Protein AF-A0A965R503-F1 (afdb_monomer_lite)

Sequence (77 aa):
NVVLTDPCVVLDNGAGEIRVAYPGAKDGRQLDIAKLTASREGDDIVADAHLTMTGVNVLGPQYLPGTKIAPVRIHAS

Radius of gyration: 12.96 Å; chains: 1; bounding box: 32×29×33 Å

Secondary structure (DSSP, 8-state):
-----S-EEEEETTEEEEEEE-TT-TT--EEEEEEEEEEEETTEEEEEEEE-HHHHHHH-TTS-TT-EEEEEEEE--

pLDDT: mean 89.95, std 8.47, range [60.44, 97.94]

Foldseek 3Di:
DFDWADWDWDDDPQKTFTWTADVPDPPRDIDGFWIWGWDDDDQKIKTWIFGAPRNCVRVDDVDDGRPTDDIDIDRDD

Structure (mmCIF, N/CA/C/O backbone):
data_AF-A0A965R503-F1
#
_entry.id   AF-A0A965R503-F1
#
loop_
_atom_site.group_PDB
_atom_site.id
_atom_site.type_symbol
_atom_site.label_atom_id
_atom_site.label_alt_id
_atom_site.label_comp_id
_atom_site.label_asym_id
_atom_site.label_entity_id
_atom_site.label_seq_id
_atom_site.pdbx_PDB_ins_code
_atom_site.Cartn_x
_atom_site.Cartn_y
_atom_site.Cartn_z
_atom_site.occupancy
_atom_site.B_iso_or_equiv
_atom_site.auth_seq_id
_atom_site.auth_comp_id
_atom_site.auth_asym_id
_atom_site.auth_atom_id
_atom_site.pdbx_PDB_model_num
ATOM 1 N N . ASN A 1 1 ? 5.312 3.320 -17.791 1.00 71.06 1 ASN A N 1
ATOM 2 C CA . ASN A 1 1 ? 4.042 2.588 -17.597 1.00 71.06 1 ASN A CA 1
ATOM 3 C C . ASN A 1 1 ? 4.240 1.551 -16.518 1.00 71.06 1 ASN A C 1
ATOM 5 O O . ASN A 1 1 ? 4.905 0.557 -16.769 1.00 71.06 1 ASN A O 1
ATOM 9 N N . VAL A 1 2 ? 3.740 1.828 -15.317 1.00 75.31 2 VAL A N 1
ATOM 10 C CA . VAL A 1 2 ? 3.748 0.879 -14.198 1.00 75.31 2 VAL A CA 1
ATOM 11 C C . VAL A 1 2 ? 2.353 0.271 -14.131 1.00 75.31 2 VAL A C 1
ATOM 13 O O . VAL A 1 2 ? 1.374 1.013 -14.089 1.00 75.31 2 VAL A O 1
ATOM 16 N N . VAL A 1 3 ? 2.259 -1.056 -14.172 1.00 84.25 3 VAL A N 1
ATOM 17 C CA . VAL A 1 3 ? 1.003 -1.790 -13.977 1.00 84.25 3 VAL A CA 1
ATOM 18 C C . VAL A 1 3 ? 1.165 -2.602 -12.702 1.00 84.25 3 VAL A C 1
ATOM 20 O O . VAL A 1 3 ? 2.088 -3.407 -12.604 1.00 84.25 3 VAL A O 1
ATOM 23 N N . LEU A 1 4 ? 0.297 -2.352 -11.726 1.00 86.69 4 LEU A N 1
ATOM 24 C CA . LEU A 1 4 ? 0.243 -3.095 -10.471 1.00 86.69 4 LEU A CA 1
ATOM 25 C C . LEU A 1 4 ? -0.959 -4.036 -10.538 1.00 86.69 4 LEU A C 1
ATOM 27 O O . LEU A 1 4 ? -2.071 -3.578 -10.803 1.00 86.69 4 LEU A O 1
ATOM 31 N N . THR A 1 5 ? -0.737 -5.331 -10.331 1.00 89.44 5 THR A N 1
ATOM 32 C CA . THR A 1 5 ? -1.789 -6.357 -10.368 1.00 89.44 5 THR A CA 1
ATOM 33 C C . THR A 1 5 ? -1.888 -7.082 -9.033 1.00 89.44 5 THR A C 1
ATOM 35 O O . THR A 1 5 ? -0.978 -7.008 -8.204 1.00 89.44 5 THR A O 1
ATOM 38 N N . ASP A 1 6 ? -3.018 -7.760 -8.833 1.00 90.44 6 ASP A N 1
ATOM 39 C CA . ASP A 1 6 ? -3.307 -8.596 -7.664 1.00 90.44 6 ASP A CA 1
ATOM 40 C C . ASP A 1 6 ? -3.053 -7.887 -6.320 1.00 90.44 6 ASP A C 1
ATOM 42 O O . ASP A 1 6 ? -2.266 -8.373 -5.500 1.00 90.44 6 ASP A O 1
ATOM 46 N N . PRO A 1 7 ? -3.678 -6.712 -6.086 1.00 90.06 7 PRO A N 1
ATOM 47 C CA . PRO A 1 7 ? -3.525 -6.015 -4.823 1.00 90.06 7 PRO A CA 1
ATOM 48 C C . PRO A 1 7 ? -4.105 -6.860 -3.685 1.00 90.06 7 PRO A C 1
ATOM 50 O O . PRO A 1 7 ? -5.253 -7.300 -3.733 1.00 90.06 7 PRO A O 1
ATOM 53 N N . CYS A 1 8 ? -3.312 -7.056 -2.640 1.00 91.56 8 CYS A N 1
ATOM 54 C CA . CYS A 1 8 ? -3.694 -7.760 -1.429 1.00 91.56 8 CYS A CA 1
ATOM 55 C C . CYS A 1 8 ? -3.449 -6.845 -0.231 1.00 91.56 8 CYS A C 1
ATOM 57 O O . CYS A 1 8 ? -2.390 -6.230 -0.116 1.00 91.56 8 CYS A O 1
ATOM 59 N N . VAL A 1 9 ? -4.432 -6.749 0.658 1.00 92.56 9 VAL A N 1
ATOM 60 C CA . VAL A 1 9 ? -4.290 -6.017 1.915 1.00 92.56 9 VAL A CA 1
ATOM 61 C C . VAL A 1 9 ? -4.141 -7.026 3.039 1.00 92.56 9 VAL A C 1
ATOM 63 O O . VAL A 1 9 ? -5.000 -7.887 3.221 1.00 92.56 9 VAL A O 1
ATOM 66 N N . VAL A 1 10 ? -3.051 -6.910 3.791 1.00 93.06 10 VAL A N 1
ATOM 67 C CA . VAL A 1 10 ? -2.789 -7.735 4.972 1.00 93.06 10 VAL A CA 1
ATOM 68 C C . VAL A 1 10 ? -2.865 -6.832 6.188 1.00 93.06 10 VAL A C 1
ATOM 70 O O . VAL A 1 10 ? -2.130 -5.851 6.268 1.00 93.06 10 VAL A O 1
ATOM 73 N N . LEU A 1 11 ? -3.767 -7.147 7.116 1.00 91.81 11 LEU A N 1
ATOM 74 C CA . LEU A 1 11 ? -3.940 -6.418 8.369 1.00 91.81 11 LEU A CA 1
ATOM 75 C C . LEU A 1 11 ? -3.668 -7.350 9.547 1.00 91.81 11 LEU A C 1
ATOM 77 O O . LEU A 1 11 ? -4.174 -8.469 9.582 1.00 91.81 11 LEU A O 1
ATOM 81 N N . ASP A 1 12 ? -2.917 -6.852 10.521 1.00 92.44 12 ASP A N 1
ATOM 82 C CA . ASP A 1 12 ? -2.664 -7.500 11.800 1.00 92.44 12 ASP A CA 1
ATOM 83 C C . ASP A 1 12 ? -2.688 -6.447 12.918 1.00 92.44 12 ASP A C 1
ATOM 85 O O . ASP A 1 12 ? -1.909 -5.493 12.919 1.00 92.44 12 ASP A O 1
ATOM 89 N N . ASN A 1 13 ? -3.626 -6.595 13.859 1.00 88.31 13 ASN A N 1
ATOM 90 C CA . ASN A 1 13 ? -3.763 -5.741 15.046 1.00 88.31 13 ASN A CA 1
ATOM 91 C C . ASN A 1 13 ? -3.728 -4.216 14.774 1.00 88.31 13 ASN A C 1
ATOM 93 O O . ASN A 1 13 ? -3.153 -3.449 15.544 1.00 88.31 13 ASN A O 1
ATOM 97 N N . GLY A 1 14 ? -4.356 -3.760 13.684 1.00 88.88 14 GLY A N 1
ATOM 98 C CA . GLY A 1 14 ? -4.443 -2.335 13.327 1.00 88.88 14 GLY A CA 1
ATOM 99 C C . GLY A 1 14 ? -3.235 -1.788 12.558 1.00 88.88 14 GLY A C 1
ATOM 100 O O . GLY A 1 14 ? -3.273 -0.650 12.100 1.00 88.88 14 GLY A O 1
ATOM 101 N N . ALA A 1 15 ? -2.192 -2.589 12.350 1.00 94.38 15 ALA A N 1
ATOM 102 C CA . ALA A 1 15 ? -1.139 -2.315 11.380 1.00 94.38 15 ALA A CA 1
ATOM 103 C C . ALA A 1 15 ? -1.341 -3.190 10.137 1.00 94.38 15 ALA A C 1
ATOM 105 O O . ALA A 1 15 ? -2.047 -4.197 10.174 1.00 94.38 15 ALA A O 1
ATOM 106 N N . GLY A 1 16 ? -0.728 -2.828 9.017 1.00 95.25 16 GLY A N 1
ATOM 107 C CA . GLY A 1 16 ? -0.789 -3.675 7.837 1.00 95.25 16 GLY A CA 1
ATOM 108 C C . GLY A 1 16 ? 0.015 -3.179 6.656 1.00 95.25 16 GLY A C 1
ATOM 109 O O . GLY A 1 16 ? 0.790 -2.228 6.761 1.00 95.25 16 GLY A O 1
ATOM 110 N N . GLU A 1 17 ? -0.185 -3.836 5.521 1.00 96.50 17 GLU A N 1
ATOM 111 C CA . GLU A 1 17 ? 0.545 -3.577 4.286 1.00 96.50 17 GLU A CA 1
ATOM 112 C C . GLU A 1 17 ? -0.363 -3.743 3.064 1.00 96.50 17 GLU A C 1
ATOM 114 O O . GLU A 1 17 ? -1.236 -4.614 3.027 1.00 96.50 17 GLU A O 1
ATOM 119 N N . ILE A 1 18 ? -0.127 -2.913 2.045 1.00 95.06 18 ILE A N 1
ATOM 120 C CA . ILE A 1 18 ? -0.607 -3.164 0.684 1.00 95.06 18 ILE A CA 1
ATOM 121 C C . ILE A 1 18 ? 0.485 -3.926 -0.053 1.00 95.06 18 ILE A C 1
ATOM 123 O O . ILE A 1 18 ? 1.605 -3.426 -0.210 1.00 95.06 18 ILE A O 1
ATOM 127 N N . ARG A 1 19 ? 0.121 -5.103 -0.548 1.00 94.75 19 ARG A N 1
ATOM 128 C CA . ARG A 1 19 ? 0.957 -5.974 -1.362 1.00 94.75 19 ARG A CA 1
ATOM 129 C C . ARG A 1 19 ? 0.460 -5.992 -2.794 1.00 94.75 19 ARG A C 1
ATOM 131 O O . ARG A 1 19 ? -0.744 -5.971 -3.023 1.00 94.75 19 ARG A O 1
ATO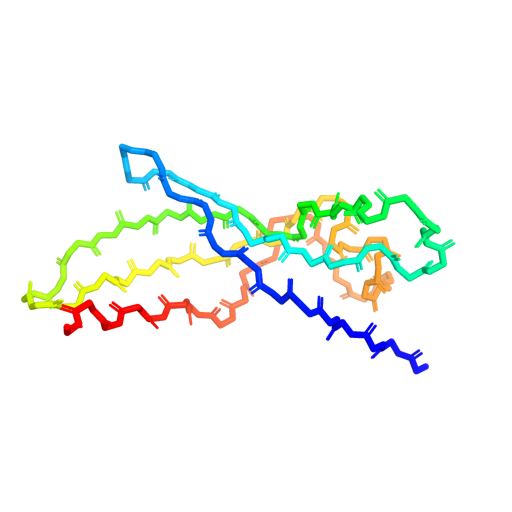M 138 N N . VAL A 1 20 ? 1.367 -6.043 -3.757 1.00 92.19 20 VAL A N 1
ATOM 139 C CA . VAL A 1 20 ? 1.036 -6.193 -5.185 1.00 92.19 20 VAL A CA 1
ATOM 140 C C . VAL A 1 20 ? 1.940 -7.236 -5.814 1.00 92.19 20 VAL A C 1
ATOM 142 O O . VAL A 1 20 ? 3.061 -7.437 -5.343 1.00 92.19 20 VAL A O 1
ATOM 145 N N . ALA A 1 21 ? 1.487 -7.896 -6.876 1.00 89.75 21 ALA A N 1
ATOM 146 C CA . ALA A 1 21 ? 2.331 -8.832 -7.608 1.00 89.75 21 ALA A CA 1
ATOM 147 C C . ALA A 1 21 ? 3.597 -8.132 -8.128 1.00 89.75 21 ALA A C 1
ATOM 149 O O . ALA A 1 21 ? 3.538 -7.020 -8.661 1.00 89.75 21 ALA A O 1
ATOM 150 N N . TYR A 1 22 ? 4.753 -8.785 -7.983 1.00 79.88 22 TYR A N 1
ATOM 151 C CA . TYR A 1 22 ? 5.998 -8.274 -8.542 1.00 79.88 22 TYR A CA 1
ATOM 152 C C . TYR A 1 22 ? 5.973 -8.380 -10.075 1.00 79.88 22 TYR A C 1
ATOM 154 O O . TYR A 1 22 ? 5.881 -9.497 -10.601 1.00 79.88 22 TYR A O 1
ATOM 162 N N . PRO A 1 23 ? 6.117 -7.269 -10.821 1.00 69.94 23 PRO A N 1
ATOM 163 C CA . PRO A 1 23 ? 6.169 -7.328 -12.275 1.00 69.94 23 PRO A CA 1
ATOM 164 C C . PRO A 1 23 ? 7.375 -8.162 -12.734 1.00 69.94 23 PRO A C 1
ATOM 166 O O . PRO A 1 23 ? 8.524 -7.777 -12.536 1.00 69.94 23 PRO A O 1
ATOM 169 N N . GLY A 1 24 ? 7.115 -9.325 -13.339 1.00 68.00 24 GLY A N 1
ATOM 170 C CA . GLY A 1 24 ? 8.152 -10.244 -13.825 1.00 68.00 24 GLY A CA 1
ATOM 171 C C . GLY A 1 24 ? 8.506 -11.409 -12.889 1.00 68.00 24 GLY A C 1
ATOM 172 O O . GLY A 1 24 ? 9.338 -12.240 -13.259 1.00 68.00 24 GLY A O 1
ATOM 173 N N . ALA A 1 25 ? 7.872 -11.534 -11.717 1.00 66.31 25 ALA A N 1
ATOM 174 C CA . ALA A 1 25 ? 7.957 -12.752 -10.906 1.00 66.31 25 ALA A CA 1
ATOM 175 C C . ALA A 1 25 ? 7.196 -13.905 -11.578 1.00 66.31 25 ALA A C 1
ATOM 177 O O . ALA A 1 25 ? 5.985 -13.836 -11.759 1.00 66.31 25 ALA A O 1
ATOM 178 N N . LYS A 1 26 ? 7.893 -15.002 -11.904 1.00 68.69 26 LYS A N 1
ATOM 179 C CA . LYS A 1 26 ? 7.250 -16.265 -12.325 1.00 68.69 26 LYS A CA 1
ATOM 180 C C . LYS A 1 26 ? 6.709 -17.084 -11.146 1.00 68.69 26 LYS A C 1
ATOM 182 O O . LYS A 1 26 ? 6.015 -18.068 -11.358 1.00 68.69 26 LYS A O 1
ATOM 187 N N . ASP A 1 27 ? 7.057 -16.694 -9.925 1.00 78.12 27 ASP A N 1
ATOM 188 C CA . ASP A 1 27 ? 6.829 -17.430 -8.682 1.00 78.12 27 ASP A CA 1
ATOM 189 C C . ASP A 1 27 ? 5.726 -16.822 -7.801 1.00 78.12 27 ASP A C 1
ATOM 191 O O . ASP A 1 27 ? 5.565 -17.229 -6.656 1.00 78.12 27 ASP A O 1
ATOM 195 N N . GLY A 1 28 ? 4.966 -15.845 -8.312 1.00 76.88 28 GLY A N 1
ATOM 196 C CA . GLY A 1 28 ? 3.857 -15.231 -7.572 1.00 76.88 28 GLY A CA 1
ATOM 197 C C . GLY A 1 28 ? 4.294 -14.368 -6.384 1.00 76.88 28 GLY A C 1
ATOM 198 O O . GLY A 1 28 ? 3.472 -14.048 -5.527 1.00 76.88 28 GLY A O 1
ATOM 199 N N . ARG A 1 29 ? 5.577 -13.982 -6.312 1.00 86.38 29 ARG A N 1
ATOM 200 C CA . ARG A 1 29 ? 6.067 -13.081 -5.264 1.00 86.38 29 ARG A CA 1
ATOM 201 C C . ARG A 1 29 ? 5.321 -11.751 -5.287 1.00 86.38 29 ARG A C 1
ATOM 203 O O . ARG A 1 29 ? 5.107 -11.157 -6.345 1.00 86.38 29 ARG A O 1
ATOM 210 N N . GLN A 1 30 ? 4.994 -11.273 -4.093 1.00 90.94 30 GLN A N 1
ATOM 211 C CA . GLN A 1 30 ? 4.380 -9.972 -3.873 1.00 90.94 30 GLN A CA 1
ATOM 212 C C . GLN A 1 30 ? 5.391 -8.984 -3.276 1.00 90.94 30 GLN A C 1
ATOM 214 O O . GLN A 1 30 ? 6.359 -9.386 -2.631 1.00 90.94 30 GLN A O 1
ATOM 219 N N . LEU A 1 31 ? 5.168 -7.692 -3.513 1.00 92.50 31 LEU A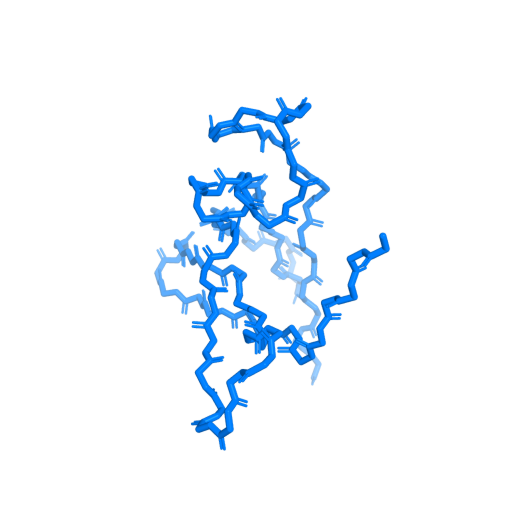 N 1
ATOM 220 C CA . LEU A 1 31 ? 5.924 -6.584 -2.938 1.00 92.50 31 LEU A CA 1
ATOM 221 C C . LEU A 1 31 ? 5.056 -5.766 -1.988 1.00 92.50 31 LEU A C 1
ATOM 223 O O . LEU A 1 31 ? 3.977 -5.326 -2.385 1.00 92.50 31 LEU A O 1
ATOM 227 N N . ASP A 1 32 ? 5.589 -5.453 -0.810 1.00 95.06 32 ASP A N 1
ATOM 228 C CA . ASP A 1 32 ? 4.968 -4.525 0.138 1.00 95.06 32 ASP A CA 1
ATOM 229 C C . ASP A 1 32 ? 5.233 -3.081 -0.308 1.00 95.06 32 ASP A C 1
ATOM 231 O O . ASP A 1 32 ? 6.338 -2.550 -0.151 1.00 95.06 32 ASP A O 1
ATOM 235 N N . ILE A 1 33 ? 4.231 -2.429 -0.895 1.00 95.38 33 ILE A N 1
ATOM 236 C CA . ILE A 1 33 ? 4.382 -1.093 -1.499 1.00 95.38 33 ILE A CA 1
ATOM 237 C C . ILE A 1 33 ? 3.934 0.044 -0.581 1.00 95.38 33 ILE A C 1
ATOM 239 O O . ILE A 1 33 ? 4.375 1.183 -0.749 1.00 95.38 33 ILE A O 1
ATOM 243 N N . ALA A 1 34 ? 3.091 -0.244 0.409 1.00 97.25 34 ALA A N 1
ATOM 244 C CA . ALA A 1 34 ? 2.639 0.739 1.383 1.00 97.25 34 ALA A CA 1
ATOM 245 C C . ALA A 1 34 ? 2.394 0.089 2.744 1.00 97.25 34 ALA A C 1
ATOM 247 O O . ALA A 1 34 ? 1.922 -1.042 2.812 1.00 97.25 34 ALA A O 1
ATOM 248 N N . LYS A 1 35 ? 2.681 0.830 3.814 1.00 97.81 35 LYS A N 1
ATOM 249 C CA . LYS A 1 35 ? 2.268 0.504 5.180 1.00 97.81 35 LYS A CA 1
ATOM 250 C C . LYS A 1 35 ? 0.907 1.112 5.466 1.00 97.81 35 LYS A C 1
ATOM 252 O O . LYS A 1 35 ? 0.621 2.223 5.019 1.00 97.81 35 LYS A O 1
ATOM 257 N N . LEU A 1 36 ? 0.118 0.389 6.241 1.00 97.75 36 LEU A N 1
ATOM 258 C CA . LEU A 1 36 ? -1.230 0.734 6.645 1.00 97.75 36 LEU A CA 1
ATOM 259 C C . LEU A 1 36 ? -1.307 0.903 8.160 1.00 97.75 36 LEU A C 1
ATOM 261 O O . LEU A 1 36 ? -0.757 0.094 8.909 1.00 97.75 36 LEU A O 1
ATOM 265 N N . THR A 1 37 ? -2.056 1.913 8.585 1.00 97.06 37 THR A N 1
ATOM 266 C CA . THR A 1 37 ? -2.548 2.047 9.957 1.00 97.06 37 THR A CA 1
ATOM 267 C C . THR A 1 37 ? -4.065 2.070 9.894 1.00 97.06 37 THR A C 1
ATOM 269 O O . THR A 1 37 ? -4.645 3.010 9.352 1.00 97.06 37 THR A O 1
ATOM 272 N N . ALA A 1 38 ? -4.697 1.013 10.389 1.00 94.88 38 ALA A N 1
ATOM 273 C CA . ALA A 1 38 ? -6.122 0.762 10.263 1.00 94.88 38 ALA A CA 1
ATOM 274 C C . ALA A 1 38 ? -6.892 1.100 11.544 1.00 94.88 38 ALA A C 1
ATOM 276 O O . ALA A 1 38 ? -6.471 0.777 12.656 1.00 94.88 38 ALA A O 1
ATOM 277 N N . SER A 1 39 ? -8.068 1.687 11.364 1.00 93.75 39 SER A N 1
ATOM 278 C CA . SER A 1 39 ? -9.085 1.919 12.385 1.00 93.75 39 SER A CA 1
ATOM 279 C C . SER A 1 39 ? -10.440 1.397 11.895 1.00 93.75 39 SER A C 1
ATOM 281 O O . SER A 1 39 ? -10.672 1.227 10.696 1.00 93.75 39 SER A O 1
ATOM 283 N N . ARG A 1 40 ? -11.348 1.105 12.833 1.00 91.31 40 ARG A N 1
ATOM 284 C CA . ARG A 1 40 ? -12.748 0.797 12.506 1.00 91.31 40 ARG A CA 1
ATOM 285 C C . ARG A 1 40 ? -13.575 2.076 12.459 1.00 91.31 40 ARG A C 1
ATOM 287 O O . ARG A 1 40 ? -13.523 2.871 13.395 1.00 91.31 40 ARG A O 1
ATOM 294 N N . GLU A 1 41 ? -14.394 2.204 11.423 1.00 91.38 41 GLU A N 1
ATOM 295 C CA . GLU A 1 41 ? -15.409 3.246 11.263 1.00 91.38 41 GLU A CA 1
ATOM 296 C C . GLU A 1 41 ? -16.766 2.581 10.984 1.00 91.38 41 GLU A C 1
ATOM 298 O O . GLU A 1 41 ? -17.141 2.344 9.838 1.00 91.38 41 GLU A O 1
ATOM 303 N N . GLY A 1 42 ? -17.504 2.241 12.046 1.00 88.94 42 GLY A N 1
ATOM 304 C CA . GLY A 1 42 ? -18.734 1.452 11.918 1.00 88.94 42 GLY A CA 1
ATOM 305 C C . GLY A 1 42 ? -18.433 0.032 11.426 1.00 88.94 42 GLY A C 1
ATOM 306 O O . GLY A 1 42 ? -17.660 -0.682 12.070 1.00 88.94 42 GLY A O 1
ATOM 307 N N . ASP A 1 43 ? -19.030 -0.342 10.293 1.00 89.81 43 ASP A N 1
ATOM 308 C CA . ASP A 1 43 ? -18.825 -1.639 9.630 1.00 89.81 43 ASP A CA 1
ATOM 309 C C . ASP A 1 43 ? -17.614 -1.643 8.675 1.00 89.81 43 ASP A C 1
ATOM 311 O O . ASP A 1 43 ? -17.179 -2.700 8.215 1.00 89.81 43 ASP A O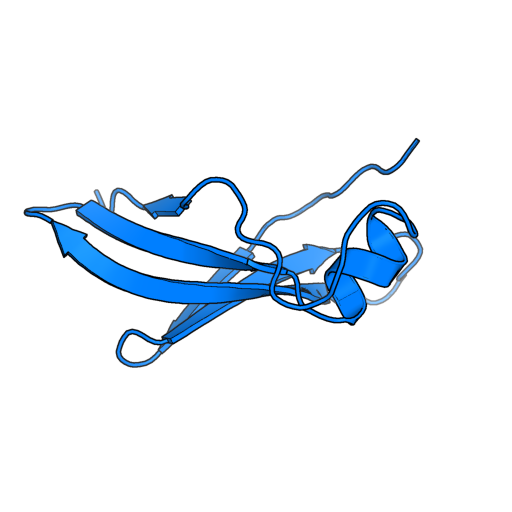 1
ATOM 315 N N . ASP A 1 44 ? -17.030 -0.471 8.404 1.00 91.62 44 ASP A N 1
ATOM 316 C CA . ASP A 1 44 ? -15.864 -0.326 7.536 1.00 91.62 44 ASP A CA 1
ATOM 317 C C . ASP A 1 44 ? -14.551 -0.390 8.332 1.00 91.62 44 ASP A C 1
ATOM 319 O O . ASP A 1 44 ? -14.441 0.076 9.473 1.00 91.62 44 ASP A O 1
ATOM 323 N N . ILE A 1 45 ? -13.503 -0.893 7.679 1.00 92.06 45 ILE A N 1
ATOM 324 C CA . ILE A 1 45 ? -12.116 -0.668 8.091 1.00 92.06 45 ILE A CA 1
ATOM 325 C C . ILE A 1 45 ? -11.534 0.422 7.195 1.00 92.06 45 ILE A C 1
ATOM 327 O O . ILE A 1 45 ? -11.509 0.284 5.969 1.00 92.06 45 ILE A O 1
ATOM 331 N N . VAL A 1 46 ? -11.032 1.492 7.804 1.00 94.25 46 VAL A N 1
ATOM 332 C CA . VAL A 1 46 ? -10.341 2.579 7.106 1.00 94.25 46 VAL A CA 1
ATOM 333 C C . VAL A 1 46 ? -8.874 2.543 7.494 1.00 94.25 46 VAL A C 1
ATOM 335 O O . VAL A 1 46 ? -8.536 2.489 8.672 1.00 94.25 46 VAL A O 1
ATOM 338 N N . ALA A 1 47 ? -7.992 2.539 6.499 1.00 95.75 47 ALA A N 1
ATOM 339 C CA . ALA A 1 47 ? -6.558 2.447 6.703 1.00 95.75 47 ALA A CA 1
ATOM 340 C C . ALA A 1 47 ? -5.819 3.606 6.033 1.00 95.75 47 ALA A C 1
ATOM 342 O O . ALA A 1 47 ? -5.826 3.747 4.807 1.00 95.75 47 ALA A O 1
ATOM 343 N N . ASP A 1 48 ? -5.141 4.415 6.847 1.00 97.25 48 ASP A N 1
ATOM 344 C CA . ASP A 1 48 ? -4.188 5.411 6.367 1.00 97.25 48 ASP A CA 1
ATOM 345 C C . ASP A 1 48 ? -2.985 4.698 5.747 1.00 97.25 48 ASP A C 1
ATOM 347 O O . ASP A 1 48 ? -2.406 3.799 6.357 1.00 97.25 48 ASP A O 1
ATOM 351 N N . ALA A 1 49 ? -2.585 5.122 4.549 1.00 97.31 49 ALA A N 1
ATOM 352 C CA . ALA A 1 49 ? -1.565 4.447 3.760 1.00 97.31 49 ALA A CA 1
ATOM 353 C C . ALA A 1 49 ? -0.348 5.345 3.499 1.00 97.31 49 ALA A C 1
ATOM 355 O O . ALA A 1 49 ? -0.484 6.507 3.106 1.00 97.31 49 ALA A O 1
ATOM 356 N N . HIS A 1 50 ? 0.850 4.790 3.680 1.00 97.94 50 HIS A N 1
ATOM 357 C CA . HIS A 1 50 ? 2.122 5.483 3.465 1.00 97.94 50 HIS A CA 1
ATOM 358 C C . HIS A 1 50 ? 3.080 4.611 2.657 1.00 97.94 50 HIS A C 1
ATOM 360 O O . HIS A 1 50 ? 3.255 3.433 2.969 1.00 97.94 50 HIS A O 1
ATOM 366 N N . LEU A 1 51 ? 3.728 5.174 1.636 1.00 97.12 51 LEU A N 1
ATOM 367 C CA . LEU A 1 51 ? 4.628 4.412 0.766 1.00 97.12 51 LEU A CA 1
ATOM 368 C C . LEU A 1 51 ? 5.820 3.828 1.529 1.00 97.12 51 LEU A C 1
ATOM 370 O O . LEU A 1 51 ? 6.460 4.499 2.341 1.00 97.12 51 LEU A O 1
ATOM 374 N N . THR A 1 52 ? 6.162 2.579 1.221 1.00 96.75 52 THR A N 1
ATOM 375 C CA . THR A 1 52 ? 7.438 1.981 1.630 1.00 96.75 52 THR A CA 1
ATOM 376 C C . THR A 1 52 ? 8.560 2.448 0.700 1.00 96.75 52 THR A C 1
ATOM 378 O O . THR A 1 52 ? 8.315 2.998 -0.375 1.00 96.75 52 THR A O 1
ATOM 381 N N . MET A 1 53 ? 9.814 2.169 1.069 1.00 95.94 53 MET A N 1
ATOM 382 C CA . MET A 1 5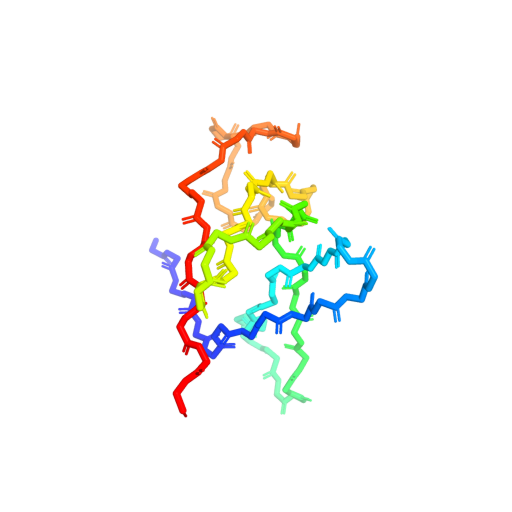3 ? 10.940 2.323 0.138 1.00 95.94 53 MET A CA 1
ATOM 383 C C . MET A 1 53 ? 10.729 1.493 -1.142 1.00 95.94 53 MET A C 1
ATOM 385 O O . MET A 1 53 ? 10.998 1.961 -2.244 1.00 95.94 53 MET A O 1
ATOM 389 N N . THR A 1 54 ? 10.186 0.280 -1.011 1.00 94.06 54 THR A N 1
ATOM 390 C CA . THR A 1 54 ? 9.840 -0.585 -2.147 1.00 94.06 54 THR A CA 1
ATOM 391 C C . THR A 1 54 ? 8.796 0.065 -3.054 1.00 94.06 54 THR A C 1
ATOM 393 O O . THR A 1 54 ? 8.978 0.084 -4.268 1.00 94.06 54 THR A O 1
ATOM 396 N N . GLY A 1 55 ? 7.736 0.648 -2.484 1.00 93.69 55 GLY A N 1
ATOM 397 C CA . GLY A 1 55 ? 6.711 1.365 -3.244 1.00 93.69 55 GLY A CA 1
ATOM 398 C C . GLY A 1 55 ? 7.275 2.545 -4.032 1.00 93.69 55 GLY A C 1
ATOM 399 O O . GLY A 1 55 ? 6.945 2.710 -5.204 1.00 93.69 55 GLY A O 1
ATOM 400 N N . VAL A 1 56 ? 8.191 3.314 -3.438 1.00 94.50 56 VAL A N 1
ATOM 401 C CA . VAL A 1 56 ? 8.897 4.402 -4.139 1.00 94.50 56 VAL A CA 1
ATOM 402 C C . VAL A 1 56 ? 9.721 3.869 -5.309 1.00 94.50 56 VAL A C 1
ATOM 404 O O . VAL A 1 56 ? 9.624 4.401 -6.410 1.00 94.50 56 VAL A O 1
ATOM 407 N N . ASN A 1 57 ? 10.470 2.780 -5.119 1.00 91.56 57 ASN A N 1
ATOM 408 C CA . ASN A 1 57 ? 11.257 2.175 -6.199 1.00 91.56 57 ASN A CA 1
ATOM 409 C C . ASN A 1 57 ? 10.388 1.693 -7.372 1.00 91.56 57 ASN A C 1
ATOM 411 O O . ASN A 1 57 ? 10.843 1.693 -8.514 1.00 91.56 57 ASN A O 1
ATOM 415 N N . VAL A 1 58 ? 9.145 1.291 -7.098 1.00 89.06 58 VAL A N 1
ATOM 416 C CA . VAL A 1 58 ? 8.181 0.866 -8.121 1.00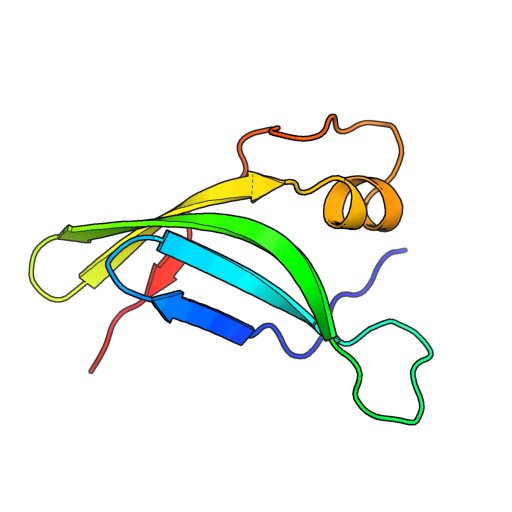 89.06 58 VAL A CA 1
ATOM 417 C C . VAL A 1 58 ? 7.543 2.061 -8.835 1.00 89.06 58 VAL A C 1
ATOM 419 O O . VAL A 1 58 ? 7.394 2.036 -10.055 1.00 89.06 58 VAL A O 1
ATOM 422 N N . LEU A 1 59 ? 7.152 3.101 -8.095 1.00 88.88 59 LEU A N 1
ATOM 423 C CA . LEU A 1 59 ? 6.417 4.250 -8.636 1.00 88.88 59 LEU A CA 1
ATOM 424 C C . LEU A 1 59 ? 7.325 5.319 -9.259 1.00 88.88 59 LEU A C 1
ATOM 426 O O . LEU A 1 59 ? 6.879 6.065 -10.134 1.00 88.88 59 LEU A O 1
ATOM 430 N N . GLY A 1 60 ? 8.584 5.375 -8.834 1.00 88.56 60 GLY A N 1
ATOM 431 C CA . GLY A 1 60 ? 9.597 6.296 -9.327 1.00 88.56 60 GLY A CA 1
ATOM 432 C C . GLY A 1 60 ? 10.034 7.355 -8.306 1.00 88.56 60 GLY A C 1
ATOM 433 O O . GLY A 1 60 ? 9.436 7.512 -7.237 1.00 88.56 60 GLY A O 1
ATOM 434 N N . PRO A 1 61 ? 11.092 8.112 -8.646 1.00 88.75 61 PRO A N 1
ATOM 435 C CA . PRO A 1 61 ? 11.804 9.000 -7.725 1.00 88.75 61 PRO A CA 1
ATOM 436 C C . PRO A 1 61 ? 11.029 10.266 -7.328 1.00 88.75 61 PRO A C 1
ATOM 438 O O . PRO A 1 61 ? 11.503 11.036 -6.500 1.00 88.75 61 PRO A O 1
ATOM 441 N N . GLN A 1 62 ? 9.856 10.512 -7.914 1.00 91.75 62 GLN A N 1
ATOM 442 C CA . GLN A 1 62 ? 9.000 11.649 -7.571 1.00 91.75 62 GLN A CA 1
ATOM 443 C C . GLN A 1 62 ? 8.322 11.513 -6.197 1.00 91.75 62 GLN A C 1
ATOM 445 O O . GLN A 1 62 ? 7.763 12.486 -5.695 1.00 91.75 62 GLN A O 1
ATOM 450 N N . TYR A 1 63 ? 8.363 10.323 -5.592 1.00 93.25 63 TYR A N 1
ATOM 451 C CA . TYR A 1 63 ? 7.830 10.057 -4.258 1.00 93.25 63 TYR A CA 1
ATOM 452 C C . TYR A 1 63 ? 8.954 9.806 -3.253 1.00 93.25 63 TYR A C 1
ATOM 454 O O . TYR A 1 63 ? 10.041 9.360 -3.615 1.00 93.25 63 TYR A O 1
ATOM 462 N N . LEU A 1 64 ? 8.676 10.055 -1.972 1.00 96.56 64 LEU A N 1
ATOM 463 C CA . LEU A 1 64 ? 9.592 9.758 -0.874 1.00 96.56 64 LEU A CA 1
ATOM 464 C C . LEU A 1 64 ? 9.023 8.629 0.001 1.00 96.56 64 LEU A C 1
ATOM 466 O O . LEU A 1 64 ? 7.803 8.461 0.094 1.00 96.56 64 LEU A O 1
ATOM 470 N N . PRO A 1 65 ? 9.874 7.835 0.673 1.00 96.69 65 PRO A N 1
ATOM 471 C CA . PRO A 1 65 ? 9.395 6.865 1.649 1.00 96.69 65 PRO A CA 1
ATOM 472 C C . PRO A 1 65 ? 8.598 7.576 2.745 1.00 96.69 65 PRO A C 1
ATOM 474 O O . PRO A 1 65 ? 9.004 8.627 3.235 1.00 96.69 65 PRO A O 1
ATOM 477 N N . GLY A 1 66 ? 7.455 7.010 3.119 1.00 96.88 66 GLY A N 1
ATOM 478 C CA . GLY A 1 66 ? 6.523 7.632 4.054 1.00 96.88 66 GLY A CA 1
ATOM 479 C C . GLY A 1 66 ? 5.592 8.671 3.426 1.00 96.88 66 GLY A C 1
ATOM 480 O O . GLY A 1 66 ? 4.767 9.224 4.145 1.00 96.88 66 GLY A O 1
ATOM 481 N N . THR A 1 67 ? 5.659 8.939 2.113 1.00 97.56 67 THR A N 1
ATOM 482 C CA . THR A 1 67 ? 4.647 9.769 1.442 1.00 97.56 67 THR A CA 1
ATOM 483 C C . THR A 1 67 ? 3.257 9.172 1.670 1.00 97.56 67 THR A C 1
ATOM 485 O O . THR A 1 67 ? 3.018 8.003 1.353 1.00 97.56 67 THR A O 1
ATOM 488 N N . LYS A 1 68 ? 2.345 9.986 2.215 1.00 97.06 68 LYS A N 1
ATOM 489 C CA . LYS A 1 68 ? 0.935 9.629 2.389 1.00 97.06 68 LYS A CA 1
ATOM 490 C C . LYS A 1 68 ? 0.271 9.475 1.021 1.00 97.06 68 LYS A C 1
ATOM 492 O O . LYS A 1 68 ? 0.414 10.344 0.162 1.00 97.06 68 LYS A O 1
ATOM 497 N N . ILE A 1 69 ? -0.457 8.381 0.837 1.00 94.38 69 ILE A N 1
ATOM 498 C CA . ILE A 1 69 ? -1.274 8.120 -0.353 1.00 94.38 69 ILE A CA 1
ATOM 499 C C . ILE A 1 69 ? -2.753 8.054 0.034 1.00 94.38 69 ILE A C 1
ATOM 501 O O . ILE A 1 69 ? -3.106 8.220 1.204 1.00 94.38 69 ILE A O 1
ATOM 505 N N . ALA A 1 70 ? -3.625 7.859 -0.956 1.00 94.56 70 ALA A N 1
ATOM 506 C CA . ALA A 1 70 ? -5.052 7.709 -0.704 1.00 94.56 70 ALA A CA 1
ATOM 507 C C . ALA A 1 70 ? -5.300 6.575 0.314 1.00 94.56 70 ALA A C 1
ATOM 509 O O . ALA A 1 70 ? -4.681 5.513 0.191 1.00 94.56 70 ALA A O 1
ATOM 510 N N . PRO A 1 71 ? -6.170 6.792 1.316 1.00 94.00 71 PRO A N 1
ATOM 511 C CA . PRO A 1 71 ? -6.488 5.762 2.293 1.00 94.00 71 PRO A CA 1
ATOM 512 C C . PRO A 1 71 ? -7.206 4.589 1.621 1.00 94.00 71 PRO A C 1
ATOM 514 O O . PRO A 1 71 ? -7.903 4.754 0.616 1.00 94.00 71 PRO A O 1
ATOM 517 N N . VAL A 1 72 ? -7.059 3.405 2.207 1.00 93.69 72 VAL A N 1
ATOM 518 C CA . VAL A 1 72 ? -7.774 2.201 1.781 1.00 93.69 72 VAL A CA 1
ATOM 519 C C . VAL A 1 72 ? -9.006 2.036 2.657 1.00 93.69 72 VAL A C 1
ATOM 521 O O . VAL A 1 72 ? -8.914 2.103 3.880 1.00 93.69 72 VAL A O 1
ATOM 524 N N . ARG A 1 73 ? -10.161 1.802 2.035 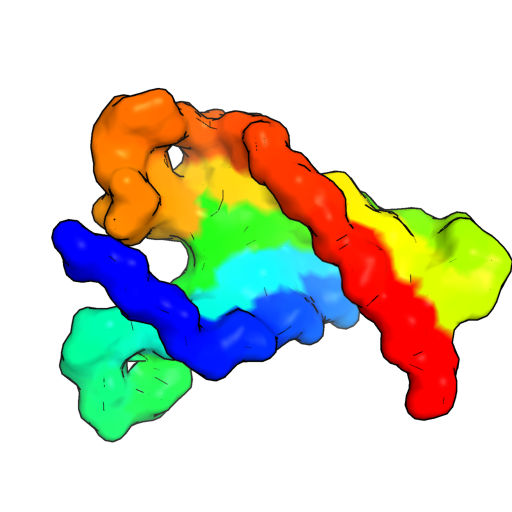1.00 93.69 73 ARG A N 1
ATOM 525 C CA . ARG A 1 73 ? -11.399 1.451 2.731 1.00 93.69 73 ARG A CA 1
ATOM 526 C C . ARG A 1 73 ? -11.774 0.020 2.374 1.00 93.69 73 ARG A C 1
ATOM 528 O O . ARG A 1 73 ? -11.867 -0.313 1.195 1.00 93.69 73 ARG A O 1
ATOM 535 N N . ILE A 1 74 ? -11.959 -0.811 3.392 1.00 90.19 74 ILE A N 1
ATOM 536 C CA . ILE A 1 74 ? -12.348 -2.213 3.262 1.00 90.19 74 ILE A CA 1
ATOM 537 C C . ILE A 1 74 ? -13.727 -2.351 3.887 1.00 90.19 74 ILE A C 1
ATOM 539 O O . ILE A 1 74 ? -13.885 -2.173 5.094 1.00 90.19 74 ILE A O 1
ATOM 543 N N . HIS A 1 75 ? -14.705 -2.678 3.051 1.00 89.75 75 HIS A N 1
ATOM 544 C CA . HIS A 1 75 ? -16.034 -3.061 3.495 1.00 89.75 75 HIS A CA 1
ATOM 545 C C . HIS A 1 75 ? -16.061 -4.585 3.639 1.00 89.75 75 HIS A C 1
ATOM 547 O O . HIS A 1 75 ? -15.894 -5.299 2.648 1.00 89.75 75 HIS A O 1
ATOM 553 N N . ALA A 1 76 ? -16.194 -5.083 4.868 1.00 68.81 76 ALA A N 1
ATOM 554 C CA . ALA A 1 76 ? -16.321 -6.511 5.134 1.00 68.81 76 ALA A CA 1
ATOM 555 C C . ALA A 1 76 ? -17.812 -6.865 5.228 1.00 68.81 76 ALA A C 1
ATOM 557 O O . ALA A 1 76 ? -18.396 -6.802 6.307 1.00 68.81 76 ALA A O 1
ATOM 558 N N . SER A 1 77 ? -18.413 -7.187 4.080 1.00 60.44 77 SER A N 1
ATOM 559 C CA . SER A 1 77 ? -19.782 -7.715 3.954 1.00 60.44 77 SER A CA 1
ATOM 560 C C . SER A 1 77 ? -19.800 -9.233 3.863 1.00 60.44 77 SER A C 1
ATOM 562 O O . SER A 1 77 ? -19.003 -9.745 3.041 1.00 60.44 77 SER A O 1
#